Protein AF-A0A441BSX9-F1 (afdb_monomer_lite)

Structure (mmCIF, N/CA/C/O backbone):
data_AF-A0A441BSX9-F1
#
_entry.id   AF-A0A441BSX9-F1
#
loop_
_atom_site.group_PDB
_atom_site.id
_atom_site.type_symbol
_atom_site.label_atom_id
_atom_site.label_alt_id
_atom_site.label_comp_id
_atom_site.label_asym_id
_atom_site.label_entity_id
_atom_site.label_seq_id
_atom_site.pdbx_PDB_ins_code
_atom_site.Cartn_x
_atom_site.Cartn_y
_atom_site.Cartn_z
_atom_site.occupancy
_atom_site.B_iso_or_equiv
_atom_site.auth_seq_id
_atom_site.auth_comp_id
_atom_site.auth_asym_id
_atom_site.auth_atom_id
_atom_site.pdbx_PDB_model_num
ATOM 1 N N . MET A 1 1 ? 36.245 -2.270 -15.378 1.00 45.69 1 MET A N 1
ATOM 2 C CA . MET A 1 1 ? 35.328 -2.956 -14.451 1.00 45.69 1 MET A CA 1
ATOM 3 C C . MET A 1 1 ? 33.948 -2.472 -14.838 1.00 45.69 1 MET A C 1
ATOM 5 O O . MET A 1 1 ? 33.590 -1.355 -14.498 1.00 45.69 1 MET A O 1
ATOM 9 N N . ASP A 1 2 ? 33.301 -3.218 -15.729 1.00 52.78 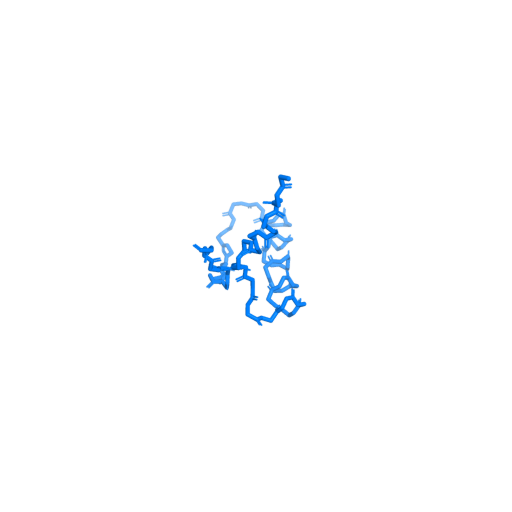2 ASP A N 1
ATOM 10 C CA . ASP A 1 2 ? 31.997 -2.861 -16.281 1.00 52.78 2 ASP A CA 1
ATOM 11 C C . ASP A 1 2 ? 30.954 -3.164 -15.206 1.00 52.78 2 ASP A C 1
ATOM 13 O O . ASP A 1 2 ? 30.660 -4.327 -14.924 1.00 52.78 2 ASP A O 1
ATOM 17 N N . ILE A 1 3 ? 30.499 -2.123 -14.506 1.00 58.62 3 ILE A N 1
ATOM 18 C CA . ILE A 1 3 ? 29.347 -2.238 -13.619 1.00 58.62 3 ILE A CA 1
ATOM 19 C C . ILE A 1 3 ? 28.157 -2.295 -14.565 1.00 58.62 3 ILE A C 1
ATOM 21 O O . ILE A 1 3 ? 27.549 -1.267 -14.866 1.00 58.62 3 ILE A O 1
ATOM 25 N N . ALA A 1 4 ? 27.873 -3.494 -15.080 1.00 58.06 4 ALA A N 1
ATOM 26 C CA . ALA A 1 4 ? 26.627 -3.763 -15.769 1.00 58.06 4 ALA A CA 1
ATOM 27 C C . ALA A 1 4 ? 25.528 -3.203 -14.868 1.00 58.06 4 ALA A C 1
ATOM 29 O O . ALA A 1 4 ? 25.349 -3.653 -13.734 1.00 58.06 4 ALA A O 1
ATOM 30 N N . THR A 1 5 ? 24.874 -2.142 -15.333 1.00 60.53 5 THR A N 1
ATOM 31 C CA . THR A 1 5 ? 23.740 -1.547 -14.643 1.00 60.53 5 THR A CA 1
ATOM 32 C C . THR A 1 5 ? 22.636 -2.583 -14.758 1.00 60.53 5 THR A C 1
ATOM 34 O O . THR A 1 5 ? 21.869 -2.570 -15.714 1.00 60.53 5 THR A O 1
ATOM 37 N N . GLN A 1 6 ? 22.633 -3.569 -13.858 1.00 60.50 6 GLN A N 1
ATOM 38 C CA . GLN A 1 6 ? 21.533 -4.506 -13.742 1.00 60.50 6 GLN A CA 1
ATOM 39 C C . GLN A 1 6 ? 20.345 -3.653 -13.319 1.00 60.50 6 GLN A C 1
ATOM 41 O O . GLN A 1 6 ? 20.222 -3.276 -12.153 1.00 60.50 6 GLN A O 1
ATOM 46 N N . ALA A 1 7 ? 19.535 -3.255 -14.298 1.00 65.88 7 ALA A N 1
ATOM 47 C CA . ALA A 1 7 ? 18.245 -2.665 -14.031 1.00 65.88 7 ALA A CA 1
ATOM 48 C C . ALA A 1 7 ? 17.483 -3.709 -13.215 1.00 65.88 7 ALA A C 1
ATOM 50 O O . ALA A 1 7 ? 17.186 -4.799 -13.697 1.00 65.88 7 ALA A O 1
ATOM 51 N N . ILE A 1 8 ? 17.275 -3.409 -11.937 1.00 65.56 8 ILE A N 1
ATOM 52 C CA . ILE A 1 8 ? 16.389 -4.176 -11.075 1.00 65.56 8 ILE A CA 1
ATOM 53 C C . ILE A 1 8 ? 14.981 -3.938 -11.649 1.00 65.56 8 ILE A C 1
ATOM 55 O O . ILE A 1 8 ? 14.365 -2.912 -11.364 1.00 65.56 8 ILE A O 1
ATOM 59 N N . GLU A 1 9 ? 14.519 -4.812 -12.545 1.00 74.69 9 GLU A N 1
ATOM 60 C CA . GLU A 1 9 ? 13.252 -4.645 -13.268 1.00 74.69 9 GLU A CA 1
ATOM 61 C C . GLU A 1 9 ? 12.076 -5.212 -12.469 1.00 74.69 9 GLU A C 1
ATOM 63 O O . GLU A 1 9 ? 11.694 -6.359 -12.628 1.00 74.69 9 GLU A O 1
ATOM 68 N N . GLY A 1 10 ? 11.465 -4.376 -11.630 1.00 82.44 10 GLY A N 1
ATOM 69 C CA . GLY A 1 10 ? 10.230 -4.673 -10.899 1.00 82.44 10 GLY A CA 1
ATOM 70 C C . GLY A 1 10 ? 9.387 -3.410 -10.687 1.00 82.44 10 GLY A C 1
ATOM 71 O O . GLY A 1 10 ? 9.656 -2.363 -11.274 1.00 82.44 10 GLY A O 1
ATOM 72 N N . GLY A 1 11 ? 8.374 -3.480 -9.822 1.00 90.50 11 GLY A N 1
ATOM 73 C CA . GLY A 1 11 ? 7.528 -2.335 -9.460 1.00 90.50 11 GLY A CA 1
ATOM 74 C C . GLY A 1 11 ? 6.142 -2.350 -10.109 1.00 90.50 11 GLY A C 1
ATOM 75 O O . GLY A 1 11 ? 5.573 -3.413 -10.351 1.00 90.50 11 GLY A O 1
ATOM 76 N N . PHE A 1 12 ? 5.565 -1.165 -10.304 1.00 94.31 12 PHE A N 1
ATOM 77 C CA . PHE A 1 12 ? 4.215 -0.983 -10.842 1.00 94.31 12 PHE A CA 1
ATOM 78 C C . PHE A 1 12 ? 4.171 -1.156 -12.363 1.00 94.31 12 PHE A C 1
ATOM 80 O O . PHE A 1 12 ? 5.101 -0.756 -13.063 1.00 94.31 12 PHE A O 1
ATOM 87 N N . ALA A 1 13 ? 3.086 -1.744 -12.876 1.00 93.69 13 ALA A N 1
ATOM 88 C CA . ALA A 1 13 ? 2.884 -1.886 -14.318 1.00 93.69 13 ALA A CA 1
ATOM 89 C C . ALA A 1 13 ? 2.506 -0.542 -14.955 1.00 93.69 13 ALA A C 1
ATOM 91 O O . ALA A 1 13 ? 2.943 -0.256 -16.070 1.00 93.69 13 ALA A O 1
ATOM 92 N N . ASP A 1 14 ? 1.755 0.278 -14.217 1.00 95.31 14 ASP A N 1
ATOM 9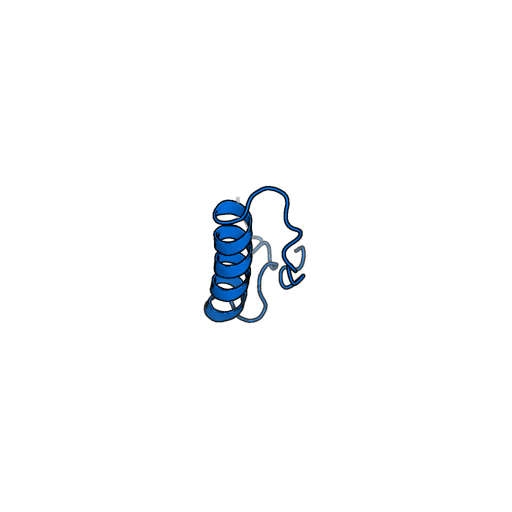3 C CA . ASP A 1 14 ? 1.478 1.669 -14.541 1.00 95.31 14 ASP A CA 1
ATOM 94 C C . ASP A 1 14 ? 1.991 2.580 -13.407 1.00 95.31 14 ASP A C 1
ATOM 96 O O . ASP A 1 14 ? 1.296 2.796 -12.409 1.00 95.31 14 ASP A O 1
ATOM 100 N N . PRO A 1 15 ? 3.228 3.109 -13.518 1.00 92.50 15 PRO A N 1
ATOM 101 C CA . PRO A 1 15 ? 3.920 3.753 -12.404 1.00 92.50 15 PRO A CA 1
ATOM 102 C C . PRO A 1 15 ? 3.147 4.878 -11.723 1.00 92.50 15 PRO A C 1
ATOM 104 O O . PRO A 1 15 ? 3.266 5.050 -10.512 1.00 92.50 15 PRO A O 1
ATOM 107 N N . VAL A 1 16 ? 2.374 5.656 -12.481 1.00 95.94 16 VAL A N 1
ATOM 108 C CA . VAL A 1 16 ? 1.654 6.809 -11.934 1.00 95.94 16 VAL A CA 1
ATOM 109 C C . VAL A 1 16 ? 0.321 6.367 -11.345 1.00 95.94 16 VAL A C 1
ATOM 111 O O . VAL A 1 16 ? 0.027 6.688 -10.190 1.00 95.94 16 VAL A O 1
ATOM 114 N N . PHE A 1 17 ? -0.484 5.633 -12.111 1.00 97.44 17 PHE A N 1
ATOM 115 C CA . PHE A 1 17 ? -1.843 5.294 -11.698 1.00 97.44 17 PHE A CA 1
ATOM 116 C C . PHE A 1 17 ? -1.867 4.250 -10.569 1.00 97.44 17 PHE A C 1
ATOM 118 O O . PHE A 1 17 ? -2.642 4.397 -9.614 1.00 97.44 17 PHE A O 1
ATOM 125 N N . ASP A 1 18 ? -0.968 3.264 -10.600 1.00 97.50 18 ASP A N 1
ATOM 126 C CA . ASP A 1 18 ? -0.857 2.261 -9.536 1.00 97.50 18 ASP A CA 1
ATOM 127 C C . ASP A 1 18 ? -0.369 2.909 -8.228 1.00 97.50 18 ASP A C 1
ATOM 129 O O . ASP A 1 18 ? -0.939 2.674 -7.157 1.00 97.50 18 ASP A O 1
ATOM 133 N N . ALA A 1 19 ? 0.634 3.795 -8.308 1.00 96.19 19 ALA A N 1
ATOM 134 C CA . ALA A 1 19 ? 1.170 4.500 -7.144 1.00 96.19 19 ALA A CA 1
ATOM 135 C C . ALA A 1 19 ? 0.136 5.427 -6.497 1.00 96.19 19 ALA A C 1
ATOM 137 O O . ALA A 1 19 ? 0.009 5.451 -5.272 1.00 96.19 19 ALA A O 1
ATOM 138 N N . GLN A 1 20 ? -0.628 6.173 -7.299 1.00 98.06 20 GLN A N 1
ATOM 139 C CA . GLN A 1 20 ? -1.689 7.045 -6.788 1.00 98.06 20 GLN A CA 1
ATOM 140 C C . GLN A 1 20 ? -2.795 6.249 -6.091 1.00 98.06 20 GLN A C 1
ATOM 142 O O . GLN A 1 20 ? -3.277 6.663 -5.033 1.00 98.06 20 GLN A O 1
ATOM 147 N N . THR A 1 21 ? -3.168 5.097 -6.650 1.00 97.88 21 THR A N 1
ATOM 148 C CA . THR A 1 21 ? -4.169 4.208 -6.051 1.00 97.88 21 THR A CA 1
ATOM 149 C C . THR A 1 21 ? -3.695 3.671 -4.702 1.00 97.88 21 THR A C 1
ATOM 151 O O . THR A 1 21 ? -4.419 3.762 -3.709 1.00 97.88 21 THR A O 1
ATOM 154 N N . VAL A 1 22 ? -2.454 3.179 -4.633 1.00 97.50 22 VAL A N 1
ATOM 155 C CA . VAL A 1 22 ? -1.840 2.705 -3.382 1.00 97.50 22 VAL A CA 1
ATOM 156 C C . VAL A 1 22 ? -1.739 3.834 -2.357 1.00 97.50 22 VAL A C 1
ATOM 158 O O . VAL A 1 22 ? -2.126 3.654 -1.202 1.00 97.50 22 VAL A O 1
ATOM 161 N N . PHE A 1 23 ? -1.288 5.019 -2.773 1.00 97.44 23 PHE A N 1
ATOM 162 C CA . PHE A 1 23 ? -1.190 6.179 -1.890 1.00 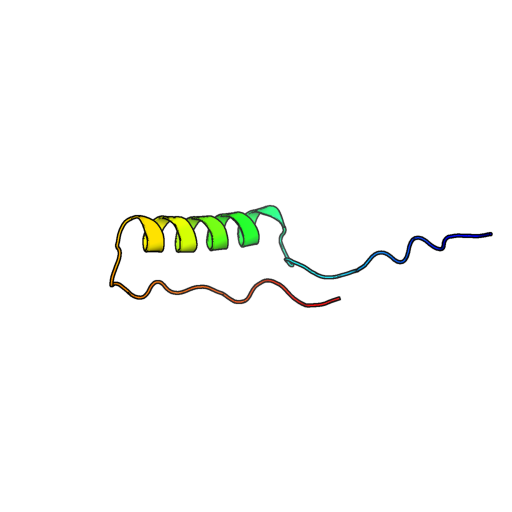97.44 23 PHE A CA 1
ATOM 163 C C . PHE A 1 23 ? -2.552 6.563 -1.306 1.00 97.44 23 PHE A C 1
ATOM 165 O O . PHE A 1 23 ? -2.659 6.800 -0.103 1.00 97.44 23 PHE A O 1
ATOM 172 N N . ARG A 1 24 ? -3.612 6.573 -2.125 1.00 97.81 24 ARG A N 1
ATOM 173 C CA . ARG A 1 24 ? -4.974 6.839 -1.650 1.00 97.81 24 ARG A CA 1
ATOM 174 C C . ARG A 1 24 ? -5.410 5.831 -0.589 1.00 97.81 24 ARG A C 1
ATOM 176 O O . ARG A 1 24 ? -5.877 6.255 0.462 1.00 97.81 24 ARG A O 1
ATOM 183 N N . ALA A 1 25 ? -5.210 4.536 -0.831 1.00 97.69 25 ALA A N 1
ATOM 184 C CA . ALA A 1 25 ? -5.572 3.492 0.127 1.00 97.69 25 ALA A CA 1
ATOM 185 C C . ALA A 1 25 ? -4.847 3.668 1.476 1.00 97.69 25 ALA A C 1
ATOM 187 O O . ALA A 1 25 ? -5.462 3.537 2.536 1.00 97.69 25 ALA A O 1
ATOM 188 N N . VAL A 1 26 ? -3.559 4.034 1.449 1.00 97.06 26 VAL A N 1
ATOM 189 C CA . VAL A 1 26 ? -2.783 4.338 2.665 1.00 97.06 26 VAL A CA 1
ATOM 190 C C . VAL A 1 26 ? -3.329 5.577 3.378 1.00 97.06 26 VAL A C 1
ATOM 192 O O . VAL A 1 26 ? -3.540 5.541 4.590 1.00 97.06 26 VAL A O 1
ATOM 195 N N . MET A 1 27 ? -3.602 6.657 2.643 1.00 98.25 27 MET A N 1
ATOM 196 C CA . MET A 1 27 ? -4.165 7.883 3.217 1.00 98.25 27 MET A CA 1
ATOM 197 C C . MET A 1 27 ? -5.538 7.641 3.855 1.00 98.25 27 MET A C 1
ATOM 199 O O . MET A 1 27 ? -5.799 8.144 4.948 1.00 98.25 27 MET A O 1
ATOM 203 N N . ASP A 1 28 ? -6.391 6.835 3.223 1.00 98.25 28 ASP A N 1
ATOM 204 C CA . ASP A 1 28 ? -7.705 6.474 3.758 1.00 98.25 28 ASP A CA 1
ATOM 205 C C . ASP A 1 28 ? -7.578 5.634 5.041 1.00 98.25 28 ASP A C 1
ATOM 207 O O . ASP A 1 28 ? -8.332 5.845 5.996 1.00 98.25 28 ASP A O 1
ATOM 211 N N . ALA A 1 29 ? -6.590 4.734 5.109 1.00 97.94 29 ALA A N 1
ATOM 212 C CA . ALA A 1 29 ? -6.313 3.936 6.306 1.00 97.94 29 ALA A CA 1
ATOM 213 C C . ALA A 1 29 ? -5.807 4.806 7.463 1.00 97.94 29 ALA A C 1
ATOM 215 O O . ALA A 1 29 ? -6.247 4.648 8.604 1.00 97.94 29 ALA A O 1
ATOM 216 N N . MET A 1 30 ? -4.929 5.768 7.165 1.00 97.94 30 MET A N 1
ATOM 217 C CA . MET A 1 30 ? -4.434 6.735 8.146 1.00 97.94 30 MET A CA 1
ATOM 218 C C . MET A 1 30 ? -5.543 7.655 8.666 1.00 97.94 30 MET A C 1
ATOM 220 O O . MET A 1 30 ? -5.584 7.951 9.859 1.00 97.94 30 MET A O 1
ATOM 224 N N . ALA A 1 31 ? -6.452 8.097 7.794 1.00 98.38 31 ALA A N 1
ATOM 225 C CA . ALA A 1 31 ? -7.568 8.963 8.168 1.00 98.38 31 ALA A CA 1
ATOM 226 C C . ALA A 1 31 ? -8.645 8.237 8.994 1.00 98.38 31 ALA A C 1
ATOM 228 O O . ALA A 1 31 ? -9.430 8.889 9.686 1.00 98.38 31 ALA A O 1
ATOM 229 N N . ARG A 1 32 ? -8.704 6.898 8.926 1.00 98.06 32 ARG A N 1
ATOM 230 C CA . ARG A 1 32 ? -9.706 6.067 9.613 1.00 98.06 32 ARG A CA 1
ATO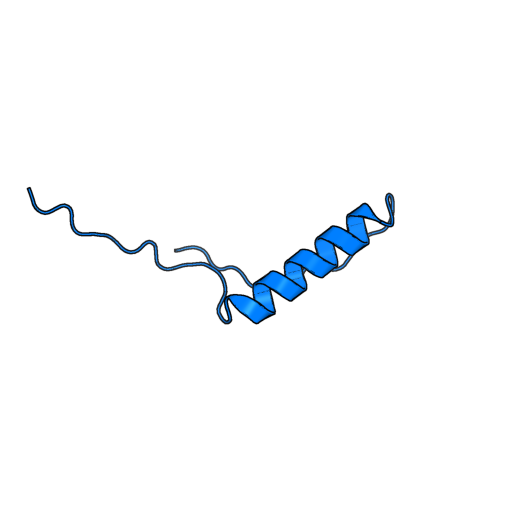M 231 C C . ARG A 1 32 ? -9.060 4.906 10.380 1.00 98.06 32 ARG A C 1
ATOM 233 O O . ARG A 1 32 ? -9.255 3.741 10.010 1.00 98.06 32 ARG A O 1
ATOM 240 N N . PRO A 1 33 ? -8.326 5.193 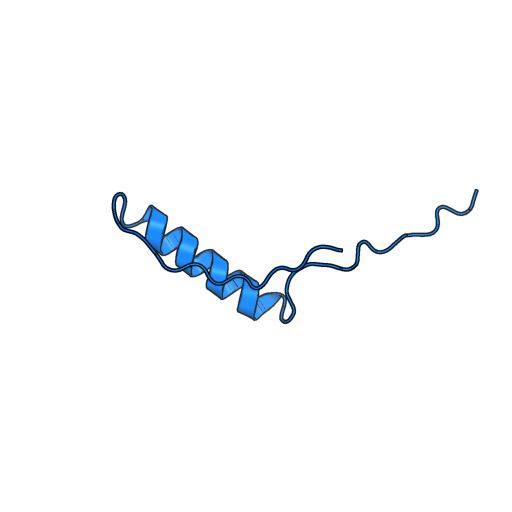11.470 1.00 97.50 33 PRO A N 1
ATOM 241 C CA . PRO A 1 33 ? -7.712 4.153 12.285 1.00 97.50 33 PRO A CA 1
ATOM 242 C C . PRO A 1 33 ? -8.743 3.131 12.783 1.00 97.50 33 PRO A C 1
ATOM 244 O O . PRO A 1 33 ? -9.881 3.478 13.096 1.00 97.50 33 PRO A O 1
ATOM 247 N N . GLY A 1 34 ? -8.343 1.861 12.859 1.00 96.81 34 GLY A N 1
ATOM 248 C CA . GLY A 1 34 ? -9.214 0.762 13.295 1.00 96.81 34 GLY A CA 1
ATOM 249 C C . GLY A 1 34 ? -10.138 0.200 12.209 1.00 96.81 34 GLY A C 1
ATOM 250 O O . GLY A 1 34 ? -10.868 -0.751 12.475 1.00 96.81 34 GLY A O 1
ATOM 251 N N . THR A 1 35 ? -10.091 0.736 10.985 1.00 95.75 35 THR A N 1
ATOM 252 C CA . THR A 1 35 ? -10.803 0.178 9.826 1.00 95.75 35 THR A CA 1
ATOM 253 C C . THR A 1 35 ? -9.839 -0.522 8.871 1.00 95.75 35 THR A C 1
ATOM 255 O O . THR A 1 35 ? -8.706 -0.081 8.685 1.00 95.75 35 THR A O 1
ATOM 258 N N . LEU A 1 36 ? -10.287 -1.617 8.252 1.00 96.00 36 LEU A N 1
ATOM 259 C CA . LEU A 1 36 ? -9.543 -2.266 7.175 1.00 96.00 36 LEU A CA 1
ATOM 260 C C . LEU A 1 36 ? -9.810 -1.526 5.863 1.00 96.00 36 LEU A C 1
ATOM 262 O O . LEU A 1 36 ? -10.966 -1.374 5.471 1.00 96.00 36 LEU A O 1
ATOM 266 N N . GLN A 1 37 ? -8.744 -1.096 5.186 1.00 97.31 37 GLN A N 1
ATOM 267 C CA . GLN A 1 37 ? -8.820 -0.527 3.841 1.00 97.31 37 GLN A CA 1
ATOM 268 C C . GLN A 1 37 ? -8.257 -1.518 2.814 1.00 97.31 37 GLN A C 1
ATOM 270 O O . GLN A 1 37 ? -7.209 -2.118 3.067 1.00 97.31 37 GLN A O 1
ATOM 275 N N . PRO A 1 38 ? -8.932 -1.718 1.668 1.00 95.62 38 PRO A N 1
ATOM 276 C CA . PRO A 1 38 ? -8.441 -2.599 0.618 1.00 95.62 38 PRO A CA 1
ATOM 277 C C . PRO A 1 38 ? -7.179 -2.012 -0.026 1.00 95.62 38 PRO A C 1
ATOM 279 O O . PRO A 1 38 ? -7.163 -0.851 -0.431 1.00 95.62 38 PRO A O 1
ATOM 282 N N . LEU A 1 39 ? -6.136 -2.835 -0.152 1.00 95.50 39 LEU A N 1
ATOM 283 C CA . LEU A 1 39 ? -4.875 -2.463 -0.789 1.00 95.50 39 LEU A CA 1
ATOM 284 C C . LEU A 1 39 ? -4.581 -3.422 -1.957 1.00 95.50 39 LEU A C 1
ATOM 286 O O . LEU A 1 39 ? -4.331 -4.604 -1.715 1.00 95.50 39 LEU A O 1
ATOM 290 N N . PRO A 1 40 ? -4.627 -2.954 -3.215 1.00 91.19 40 PRO A N 1
ATOM 291 C CA . PRO A 1 40 ? -4.335 -3.791 -4.374 1.00 91.19 40 PRO A CA 1
ATOM 292 C C . PRO A 1 40 ? -2.838 -4.117 -4.498 1.00 91.19 40 PRO A C 1
ATOM 294 O O . PRO A 1 40 ? -1.972 -3.298 -4.189 1.00 91.19 40 PRO A O 1
ATOM 297 N N . VAL A 1 41 ? -2.530 -5.319 -4.994 1.00 92.38 41 VAL A N 1
ATOM 298 C CA . VAL A 1 41 ? -1.155 -5.813 -5.176 1.00 92.38 41 VAL A CA 1
ATOM 299 C C . VAL A 1 41 ? -0.683 -5.515 -6.601 1.00 92.38 41 VAL A C 1
ATOM 301 O O . VAL A 1 41 ? -0.739 -6.373 -7.477 1.00 92.38 41 VAL A O 1
ATOM 304 N N . PHE A 1 42 ? -0.255 -4.274 -6.842 1.00 93.62 42 PHE A N 1
ATOM 305 C CA . PHE A 1 42 ? 0.219 -3.838 -8.166 1.00 93.62 42 PHE A CA 1
ATOM 306 C C . PHE A 1 42 ? 1.725 -4.007 -8.379 1.00 93.62 42 PHE A C 1
ATOM 308 O O . PHE A 1 42 ? 2.180 -4.149 -9.512 1.00 93.62 42 PHE A O 1
ATOM 315 N N . ALA A 1 43 ? 2.510 -3.973 -7.300 1.00 92.56 43 ALA A N 1
ATOM 316 C CA . ALA A 1 43 ? 3.957 -4.082 -7.389 1.00 92.56 43 ALA A CA 1
ATOM 317 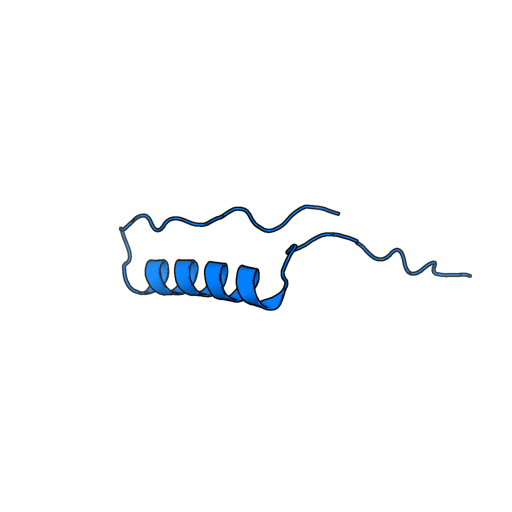C C . ALA A 1 43 ? 4.385 -5.543 -7.554 1.00 92.56 43 ALA A C 1
ATOM 319 O O . ALA A 1 43 ? 3.920 -6.422 -6.825 1.00 92.56 43 ALA A O 1
ATOM 320 N N . ARG A 1 44 ? 5.315 -5.784 -8.477 1.00 92.38 44 ARG A N 1
ATOM 321 C CA . ARG A 1 44 ? 5.953 -7.092 -8.685 1.00 92.38 44 ARG A CA 1
ATOM 322 C C . ARG A 1 44 ? 7.432 -7.025 -8.299 1.00 92.38 44 ARG A C 1
ATOM 324 O O . ARG A 1 44 ? 8.036 -5.957 -8.445 1.00 92.38 44 ARG A O 1
ATOM 331 N N . PRO A 1 45 ? 8.007 -8.125 -7.790 1.00 88.38 45 PRO A N 1
ATOM 332 C CA . PRO A 1 45 ? 9.438 -8.183 -7.541 1.00 88.38 45 PRO A CA 1
ATOM 333 C C . PRO A 1 45 ? 10.217 -8.102 -8.867 1.00 88.38 45 PRO A C 1
ATOM 335 O O . PRO A 1 45 ? 9.641 -8.406 -9.916 1.00 88.38 45 PRO A O 1
ATOM 338 N N . PRO A 1 46 ? 11.491 -7.688 -8.812 1.00 82.88 46 PRO A N 1
ATOM 339 C CA . PRO A 1 46 ? 12.446 -7.926 -9.885 1.00 82.88 46 PRO A CA 1
ATOM 340 C C . PRO A 1 46 ? 12.779 -9.407 -10.086 1.00 82.88 46 PRO A C 1
ATOM 342 O O . PRO A 1 46 ? 12.584 -10.194 -9.128 1.00 82.88 46 PRO A O 1
#

Sequence (46 aa):
MDIATQAIEGGFADPVFDAQTVFRAVMDAMARPGTLQPLPVFARPP

Secondary structure (DSSP, 8-state):
----------B-SSHHHHHHHHHHHHHHHHHSTTS--------B--

Radius of gyration: 15.41 Å; chains: 1; bounding box: 46×17×30 Å

pLDDT: mean 88.22, std 14.63, range [45.69, 98.38]

Foldseek 3Di:
DDPPPPPQPKFAPDNPPLVVQQVVQVVVCVVDPPDDGDHDDGIDGD